Protein AF-A0A8S3AE38-F1 (afdb_monomer_lite)

Secondary structure (DSSP, 8-state):
-GGGT---SSTTHHHHHHT-S-----TBTTTB-S------EEETTEEE-----S--

Sequence (56 aa):
MMLDNNLVRHLDACETMGNATAICSDKTGTLTTNRMTVVQVYVSEKHWKNVENPVR

Structure (mmCIF, N/CA/C/O backbone):
data_AF-A0A8S3AE38-F1
#
_entry.id   AF-A0A8S3AE38-F1
#
loop_
_atom_site.group_PDB
_atom_site.id
_atom_site.type_symbol
_atom_site.label_atom_id
_atom_site.label_alt_id
_atom_site.label_comp_id
_atom_site.label_asym_id
_atom_site.label_entity_id
_atom_site.label_seq_id
_atom_site.pdbx_PDB_ins_code
_atom_site.Cartn_x
_atom_site.Cartn_y
_atom_site.Cartn_z
_atom_site.occupancy
_atom_site.B_iso_or_equiv
_atom_site.auth_seq_id
_atom_site.auth_comp_id
_atom_site.auth_asym_id
_atom_site.auth_atom_id
_atom_site.pdbx_PDB_model_num
ATOM 1 N N . MET A 1 1 ? 20.010 -4.065 -8.366 1.00 83.31 1 MET A N 1
ATOM 2 C CA . MET A 1 1 ? 18.598 -4.259 -8.760 1.00 83.31 1 MET A CA 1
ATOM 3 C C . MET A 1 1 ? 18.071 -5.613 -8.304 1.00 83.31 1 MET A C 1
ATOM 5 O O . MET A 1 1 ? 17.240 -5.630 -7.411 1.00 83.31 1 MET A O 1
ATOM 9 N N . MET A 1 2 ? 18.569 -6.750 -8.815 1.00 90.25 2 MET A N 1
ATOM 10 C CA . MET A 1 2 ? 18.016 -8.064 -8.425 1.00 90.25 2 MET A CA 1
ATOM 11 C C . MET A 1 2 ? 18.192 -8.392 -6.928 1.00 90.25 2 MET A C 1
ATOM 13 O O . MET A 1 2 ? 17.276 -8.932 -6.320 1.00 90.25 2 MET A O 1
ATOM 17 N N . LEU A 1 3 ? 19.321 -8.007 -6.316 1.00 95.00 3 LEU A N 1
ATOM 18 C CA . LEU A 1 3 ? 19.537 -8.147 -4.865 1.00 95.00 3 LEU A CA 1
ATOM 19 C C . LEU A 1 3 ? 18.640 -7.220 -4.023 1.00 95.00 3 LEU A C 1
ATOM 21 O O . LEU A 1 3 ? 18.421 -7.486 -2.849 1.00 95.00 3 LEU A O 1
ATOM 25 N N . ASP A 1 4 ? 18.079 -6.174 -4.634 1.00 95.06 4 ASP A N 1
ATOM 26 C CA . ASP A 1 4 ? 17.240 -5.163 -3.979 1.00 95.06 4 ASP A CA 1
ATOM 27 C C . ASP A 1 4 ? 15.740 -5.491 -4.105 1.00 95.06 4 ASP A C 1
ATOM 29 O O . ASP A 1 4 ? 14.893 -4.612 -3.966 1.00 95.06 4 ASP A O 1
ATOM 33 N N . ASN A 1 5 ? 15.400 -6.746 -4.430 1.00 94.88 5 ASN A N 1
ATOM 34 C CA . ASN A 1 5 ? 14.045 -7.195 -4.784 1.00 94.88 5 ASN A CA 1
ATOM 35 C C . ASN A 1 5 ? 13.434 -6.455 -5.991 1.00 94.88 5 ASN A C 1
ATOM 37 O O . ASN A 1 5 ? 12.213 -6.384 -6.129 1.00 94.88 5 ASN A O 1
ATOM 41 N N . ASN A 1 6 ? 14.268 -5.920 -6.886 1.00 94.25 6 ASN A N 1
ATOM 42 C CA . ASN A 1 6 ? 13.829 -5.203 -8.079 1.00 94.25 6 ASN A CA 1
ATOM 43 C C . ASN A 1 6 ? 14.238 -5.964 -9.352 1.00 94.25 6 ASN A C 1
ATOM 45 O O . ASN A 1 6 ? 15.384 -5.893 -9.809 1.00 94.25 6 ASN A O 1
ATOM 49 N N . LEU A 1 7 ? 13.289 -6.714 -9.919 1.00 96.12 7 LEU A N 1
ATOM 50 C CA . LEU A 1 7 ? 13.465 -7.429 -11.181 1.00 96.12 7 LEU A CA 1
ATOM 51 C C . LEU A 1 7 ? 13.084 -6.536 -12.369 1.00 96.12 7 LEU A C 1
ATOM 53 O O . LEU A 1 7 ? 11.907 -6.273 -12.610 1.00 96.12 7 LEU A O 1
ATOM 57 N N . VAL A 1 8 ? 14.079 -6.162 -13.171 1.00 95.56 8 VAL A N 1
ATOM 58 C CA . VAL A 1 8 ? 13.871 -5.437 -14.430 1.00 95.56 8 VAL A CA 1
ATOM 59 C C . VAL A 1 8 ? 13.673 -6.431 -15.571 1.00 95.56 8 VAL A C 1
ATOM 61 O O . VAL A 1 8 ? 14.551 -7.245 -15.850 1.00 95.56 8 VAL A O 1
ATOM 64 N N . ARG A 1 9 ? 12.515 -6.369 -16.238 1.00 95.81 9 ARG A N 1
ATOM 65 C CA . ARG A 1 9 ? 12.172 -7.256 -17.367 1.00 95.81 9 ARG A CA 1
ATOM 66 C C . ARG A 1 9 ? 12.575 -6.686 -18.729 1.00 95.81 9 ARG A C 1
ATOM 68 O O . ARG A 1 9 ? 12.902 -7.456 -19.625 1.00 95.81 9 ARG A O 1
ATOM 75 N N . HIS A 1 10 ? 12.566 -5.360 -18.863 1.00 96.25 10 HIS A N 1
ATOM 76 C CA . HIS A 1 10 ? 12.977 -4.627 -20.060 1.00 96.25 10 HIS A CA 1
ATOM 77 C C . HIS A 1 10 ? 14.011 -3.570 -19.664 1.00 96.25 10 HIS A C 1
ATOM 79 O O . HIS A 1 10 ? 13.785 -2.821 -18.717 1.00 96.25 10 HIS A O 1
ATOM 85 N N . LEU A 1 11 ? 15.170 -3.555 -20.330 1.00 94.69 11 LEU A N 1
ATOM 86 C CA . LEU A 1 11 ? 16.324 -2.747 -19.904 1.00 94.69 11 LEU A CA 1
ATOM 87 C C . LEU A 1 11 ? 16.091 -1.230 -20.030 1.00 94.69 11 LEU A C 1
ATOM 89 O O . LEU A 1 11 ? 16.661 -0.463 -19.258 1.00 94.69 11 LEU A O 1
ATOM 93 N N . ASP A 1 12 ? 15.226 -0.806 -20.949 1.00 96.19 12 ASP A N 1
ATOM 94 C CA . ASP A 1 12 ? 14.788 0.582 -21.165 1.00 96.19 12 ASP A CA 1
ATOM 95 C C . ASP A 1 12 ? 13.932 1.146 -20.013 1.00 96.19 12 ASP A C 1
ATOM 97 O O . ASP A 1 12 ? 13.889 2.361 -19.784 1.00 96.19 12 ASP A O 1
ATOM 101 N N . ALA A 1 13 ? 13.300 0.278 -19.218 1.00 95.81 13 ALA A N 1
A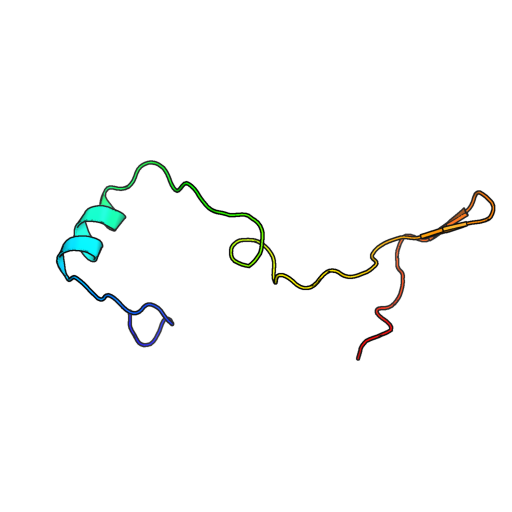TOM 102 C CA . ALA A 1 13 ? 12.533 0.690 -18.045 1.00 95.81 13 ALA A CA 1
ATOM 103 C C . ALA A 1 13 ? 13.409 1.385 -16.985 1.00 95.81 13 ALA A C 1
ATOM 105 O O . ALA A 1 13 ? 12.917 2.250 -16.258 1.00 95.81 13 ALA A O 1
ATOM 106 N N . CYS A 1 14 ? 14.705 1.054 -16.918 1.00 94.38 14 CYS A N 1
ATOM 107 C CA . CYS A 1 14 ? 15.658 1.705 -16.016 1.00 94.38 14 CYS A CA 1
ATOM 108 C C . CYS A 1 14 ? 15.793 3.205 -16.309 1.00 94.38 14 CYS A C 1
ATOM 110 O O . CYS A 1 14 ? 15.782 4.017 -15.386 1.00 94.38 14 CYS A O 1
ATOM 112 N N . GLU A 1 15 ? 15.902 3.571 -17.586 1.00 97.00 15 GLU A N 1
ATOM 113 C CA . GLU A 1 15 ? 16.027 4.968 -18.010 1.00 97.00 15 GLU A CA 1
ATOM 114 C C . GLU A 1 15 ? 14.697 5.713 -17.846 1.00 97.00 15 GLU A C 1
ATOM 116 O O . GLU A 1 15 ? 14.665 6.827 -17.323 1.00 97.00 15 GLU A O 1
ATOM 121 N N . THR A 1 16 ? 13.585 5.064 -18.209 1.00 96.19 16 THR A N 1
ATOM 122 C CA . THR A 1 16 ? 12.236 5.636 -18.066 1.00 96.19 16 THR A CA 1
ATOM 123 C C . THR A 1 16 ? 11.931 5.999 -16.610 1.00 96.19 16 THR A C 1
ATOM 125 O O . THR A 1 16 ? 11.448 7.096 -16.334 1.00 96.19 16 THR A O 1
ATOM 128 N N . MET A 1 17 ? 12.255 5.110 -15.663 1.00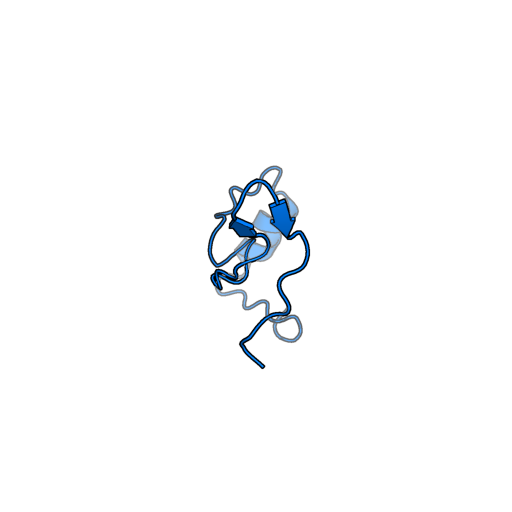 95.75 17 MET A N 1
ATOM 129 C CA . MET A 1 17 ? 12.061 5.368 -14.232 1.00 95.75 17 MET A CA 1
ATOM 130 C C . MET A 1 17 ? 12.955 6.508 -13.720 1.00 95.75 17 MET A C 1
ATOM 132 O O . MET A 1 17 ? 12.527 7.262 -12.850 1.00 95.75 17 MET A O 1
ATOM 136 N N . GLY A 1 18 ? 14.159 6.676 -14.282 1.00 96.50 18 GLY A N 1
ATOM 137 C CA . GLY A 1 18 ? 15.075 7.768 -13.931 1.00 96.50 18 GLY A CA 1
ATOM 138 C C . GLY A 1 18 ? 14.541 9.167 -14.262 1.00 96.50 18 GLY A C 1
ATOM 139 O O . GLY A 1 18 ? 14.891 10.124 -13.577 1.00 96.50 18 GLY A O 1
ATOM 140 N N . ASN A 1 19 ? 13.657 9.277 -15.260 1.00 96.94 19 ASN A N 1
ATOM 141 C CA . ASN A 1 19 ? 13.043 10.537 -15.697 1.00 96.94 19 ASN A CA 1
ATOM 142 C C . ASN A 1 19 ? 11.572 10.695 -15.259 1.00 96.94 19 ASN A C 1
ATOM 144 O O . ASN A 1 19 ? 10.901 11.641 -15.676 1.00 96.94 19 ASN A O 1
ATOM 148 N N . ALA A 1 20 ? 11.038 9.780 -14.446 1.00 97.06 20 ALA A N 1
ATOM 149 C CA . ALA A 1 20 ? 9.646 9.837 -14.013 1.00 97.06 20 ALA A CA 1
ATOM 150 C C . ALA A 1 20 ? 9.389 11.039 -13.080 1.00 97.06 20 ALA A C 1
ATOM 152 O O . ALA A 1 20 ? 10.080 11.225 -12.081 1.00 97.06 20 ALA A O 1
ATOM 153 N N . THR A 1 21 ? 8.356 11.835 -13.370 1.00 98.12 21 THR A N 1
ATOM 154 C CA . THR A 1 21 ? 7.944 12.997 -12.552 1.00 98.12 21 THR A CA 1
ATOM 155 C C . THR A 1 21 ? 6.711 12.729 -11.688 1.00 98.12 21 THR A C 1
ATOM 157 O O . THR A 1 21 ? 6.413 13.498 -10.776 1.00 98.12 21 THR A O 1
ATOM 160 N N . ALA A 1 22 ? 5.997 11.631 -11.948 1.00 97.69 22 ALA A N 1
ATOM 161 C CA . ALA A 1 22 ? 4.851 11.182 -11.171 1.00 97.69 22 ALA A CA 1
ATOM 162 C C . ALA A 1 22 ? 4.799 9.650 -11.123 1.00 97.69 22 ALA A C 1
ATOM 164 O O . ALA A 1 22 ? 5.099 8.979 -12.111 1.00 97.69 22 ALA A O 1
ATOM 165 N N . ILE A 1 23 ? 4.380 9.105 -9.979 1.00 96.69 23 ILE A N 1
ATOM 166 C CA . ILE A 1 23 ? 4.120 7.675 -9.792 1.00 96.69 23 ILE A CA 1
ATOM 167 C C . ILE A 1 23 ? 2.664 7.528 -9.355 1.00 96.69 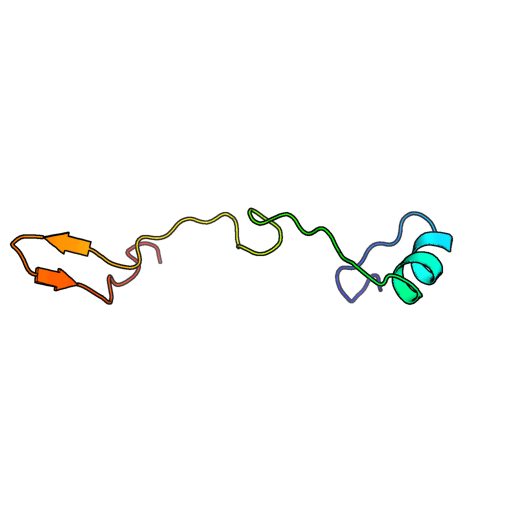23 ILE A C 1
ATOM 169 O O . ILE A 1 23 ? 2.285 7.934 -8.255 1.00 96.69 23 ILE A O 1
ATOM 173 N N . CYS A 1 24 ? 1.838 6.953 -10.225 1.00 96.56 24 CYS A N 1
ATOM 174 C CA . CYS A 1 24 ? 0.458 6.610 -9.902 1.00 96.56 24 CYS A CA 1
ATOM 175 C C . CYS A 1 24 ? 0.442 5.271 -9.158 1.00 96.56 24 CYS A C 1
ATOM 177 O O . CYS A 1 24 ? 0.316 4.217 -9.773 1.00 96.56 24 CYS A O 1
ATOM 179 N N . SER A 1 25 ? 0.631 5.319 -7.840 1.00 97.25 25 SER A N 1
ATOM 180 C CA . SER A 1 25 ? 0.643 4.118 -7.002 1.00 97.25 25 SER A CA 1
ATOM 181 C C . SER A 1 25 ? -0.759 3.695 -6.584 1.00 97.25 25 SER A C 1
ATOM 183 O O . SER A 1 25 ? -1.555 4.510 -6.111 1.00 97.25 25 SER A O 1
ATOM 185 N N . ASP A 1 26 ? -1.008 2.391 -6.637 1.00 97.75 26 ASP A N 1
ATOM 186 C CA . ASP A 1 26 ? -2.162 1.790 -5.982 1.00 97.75 26 ASP A CA 1
ATOM 187 C C . ASP A 1 26 ? -1.968 1.746 -4.461 1.00 97.75 26 ASP A C 1
ATOM 189 O O . ASP A 1 26 ? -0.855 1.758 -3.936 1.00 97.75 26 ASP A O 1
ATOM 193 N N . LYS A 1 27 ? -3.071 1.710 -3.709 1.00 97.62 27 LYS A N 1
ATOM 194 C CA . LYS A 1 27 ? -3.013 1.709 -2.239 1.00 97.62 27 LYS A CA 1
ATOM 195 C C . LYS A 1 27 ? -2.798 0.306 -1.675 1.00 97.62 27 LYS A C 1
ATOM 197 O O . LYS A 1 27 ? -1.862 0.074 -0.913 1.00 97.62 27 LYS A O 1
ATOM 202 N N . THR A 1 28 ? -3.701 -0.612 -1.999 1.00 95.81 28 THR A N 1
ATOM 203 C CA . THR A 1 28 ? -3.791 -1.921 -1.347 1.00 95.81 28 THR A CA 1
ATOM 204 C C . THR A 1 28 ? -2.797 -2.897 -1.963 1.00 95.81 28 THR A C 1
ATOM 206 O O . THR A 1 28 ? -2.860 -3.152 -3.158 1.00 95.81 28 THR A O 1
ATOM 209 N N . GLY A 1 29 ? -1.891 -3.452 -1.155 1.00 95.88 29 GLY A N 1
ATOM 210 C CA . GLY A 1 29 ? -0.860 -4.386 -1.627 1.00 95.88 29 GLY A CA 1
ATOM 211 C C . GLY A 1 29 ? 0.390 -3.717 -2.206 1.00 95.88 29 GLY A C 1
ATOM 212 O O . GLY A 1 29 ? 1.377 -4.408 -2.437 1.00 95.88 29 GLY A O 1
ATOM 213 N N . THR A 1 30 ? 0.374 -2.391 -2.385 1.00 96.44 30 THR A N 1
ATOM 214 C CA . THR A 1 30 ? 1.547 -1.589 -2.774 1.00 96.44 30 THR A CA 1
ATOM 215 C C . THR A 1 30 ? 1.973 -0.654 -1.643 1.00 96.44 30 THR A C 1
ATOM 217 O O . THR A 1 30 ? 3.081 -0.787 -1.136 1.00 96.44 30 THR A O 1
ATOM 220 N N . LEU A 1 31 ? 1.102 0.264 -1.199 1.00 97.31 31 LEU A N 1
ATOM 221 C CA . LEU A 1 31 ? 1.398 1.158 -0.067 1.00 97.31 31 LEU A CA 1
ATOM 222 C C . LEU A 1 31 ? 1.068 0.519 1.287 1.00 97.31 31 LEU A C 1
ATOM 224 O O . LEU A 1 31 ? 1.733 0.795 2.283 1.00 97.31 31 LEU A O 1
ATOM 228 N N . THR A 1 32 ? 0.029 -0.318 1.339 1.00 95.44 32 THR A N 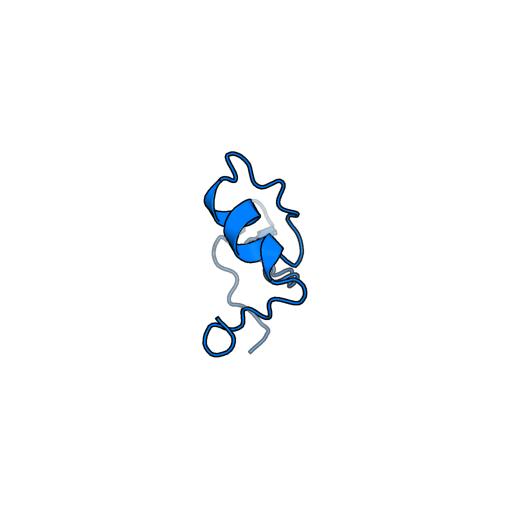1
ATOM 229 C CA . THR A 1 32 ? -0.344 -1.081 2.537 1.00 95.44 32 THR A CA 1
ATOM 230 C C . THR A 1 32 ? -0.009 -2.556 2.363 1.00 95.44 32 THR A C 1
ATOM 232 O O . THR A 1 32 ? 0.004 -3.082 1.253 1.00 95.44 32 THR A O 1
ATOM 235 N N . THR A 1 33 ? 0.177 -3.268 3.475 1.00 96.31 33 THR A N 1
ATOM 236 C CA . THR A 1 33 ? 0.493 -4.710 3.502 1.00 96.31 33 THR A CA 1
ATOM 237 C C . THR A 1 33 ? -0.657 -5.614 3.042 1.00 96.31 33 THR A C 1
ATOM 239 O O . THR A 1 33 ? -0.554 -6.833 3.156 1.00 96.31 33 THR A O 1
ATOM 242 N N . ASN A 1 34 ? -1.776 -5.040 2.579 1.00 94.75 34 ASN A N 1
ATOM 243 C CA . ASN A 1 34 ? -3.022 -5.752 2.284 1.00 94.75 34 ASN A CA 1
ATOM 244 C C . ASN A 1 34 ? -3.482 -6.672 3.436 1.00 94.75 34 ASN A C 1
ATOM 246 O O . ASN A 1 34 ? -4.117 -7.704 3.228 1.00 94.75 34 ASN A O 1
ATOM 250 N N . ARG A 1 35 ? -3.141 -6.306 4.677 1.00 93.75 35 ARG A N 1
ATOM 251 C CA . ARG A 1 35 ? -3.538 -7.021 5.886 1.00 93.75 35 ARG A CA 1
ATOM 252 C C . ARG A 1 35 ? -4.268 -6.058 6.805 1.00 93.75 35 ARG A C 1
ATOM 254 O O . ARG A 1 35 ? -3.647 -5.275 7.517 1.00 93.75 35 ARG A O 1
ATOM 261 N N . MET A 1 36 ? -5.594 -6.114 6.761 1.00 91.25 36 MET A N 1
ATOM 262 C CA . MET A 1 36 ? -6.442 -5.292 7.617 1.00 91.25 36 MET A CA 1
ATOM 263 C C . MET A 1 36 ? -6.320 -5.760 9.069 1.00 91.25 36 MET A C 1
ATOM 265 O O . MET A 1 36 ? -6.462 -6.948 9.357 1.00 91.25 36 MET A O 1
ATOM 269 N N . THR A 1 37 ? -6.066 -4.824 9.978 1.00 89.69 37 THR A N 1
ATOM 270 C CA . THR A 1 37 ? -6.006 -5.068 11.422 1.00 89.69 37 THR A CA 1
ATOM 271 C C . THR A 1 37 ? -6.915 -4.087 12.149 1.00 89.69 37 THR A C 1
ATOM 273 O O . THR A 1 37 ? -7.112 -2.949 11.716 1.00 89.69 37 THR A O 1
ATOM 276 N N . VAL A 1 38 ? -7.503 -4.534 13.257 1.00 90.69 38 VAL A N 1
ATOM 277 C CA . VAL A 1 38 ? -8.280 -3.651 14.130 1.00 90.69 38 VAL A CA 1
ATOM 278 C C . VAL A 1 38 ? -7.297 -2.808 14.932 1.00 90.69 38 VAL A C 1
ATOM 280 O O . VAL A 1 38 ? -6.491 -3.349 15.679 1.00 90.69 38 VAL A O 1
ATOM 283 N N . VAL A 1 39 ? -7.364 -1.487 14.775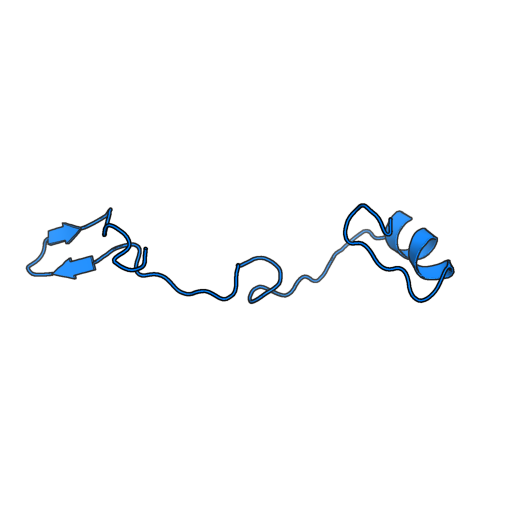 1.00 90.12 39 VAL A N 1
ATOM 284 C CA . VAL A 1 39 ? -6.487 -0.543 15.490 1.00 90.12 39 VAL A CA 1
ATOM 285 C C . VAL A 1 39 ? -7.170 0.080 16.703 1.00 90.12 39 VAL A C 1
ATOM 287 O O . VAL A 1 39 ? -6.523 0.348 17.712 1.00 90.12 39 VAL A O 1
ATOM 290 N N . GLN A 1 40 ? -8.483 0.306 16.619 1.00 91.81 40 GLN A N 1
ATOM 291 C CA . GLN A 1 40 ? -9.262 1.010 17.631 1.00 91.81 40 GLN A CA 1
ATOM 292 C C . GLN A 1 40 ? -10.670 0.425 17.727 1.00 91.81 40 GLN A C 1
ATOM 294 O O . GLN A 1 40 ? -11.215 -0.061 16.735 1.00 91.81 40 GLN A O 1
ATOM 299 N N . VAL A 1 41 ? -11.261 0.489 18.920 1.00 93.12 41 VAL A N 1
ATOM 300 C CA . VAL A 1 41 ? -12.641 0.057 19.186 1.00 93.12 41 VAL A CA 1
ATOM 301 C C . VAL A 1 41 ? -13.367 1.153 19.955 1.00 93.12 41 VAL A C 1
ATOM 303 O O . VAL A 1 41 ? -12.813 1.743 20.881 1.00 93.12 41 VAL A O 1
ATOM 306 N N . TYR A 1 42 ? -14.620 1.417 19.597 1.00 94.38 42 TYR A N 1
ATOM 307 C CA . TYR A 1 42 ? -15.501 2.318 20.333 1.00 94.38 42 TYR A CA 1
ATOM 308 C C . TYR A 1 42 ? -16.695 1.525 20.869 1.00 94.38 42 TYR A C 1
ATOM 310 O O . TYR A 1 42 ? -17.490 1.006 20.090 1.00 94.38 42 TYR A O 1
ATOM 318 N N . VAL A 1 43 ? -16.788 1.388 22.194 1.00 95.38 43 VAL A N 1
ATOM 319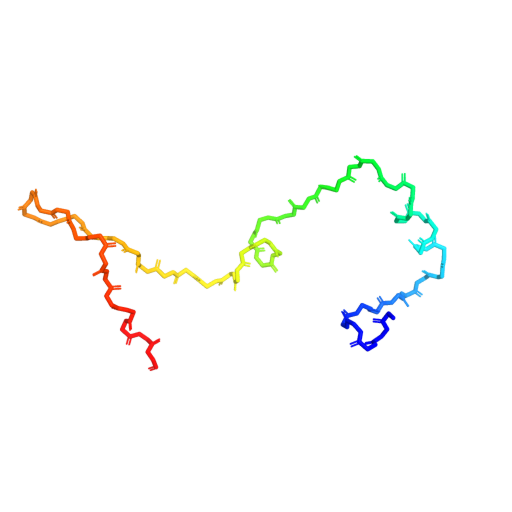 C CA . VAL A 1 43 ? -17.818 0.590 22.881 1.00 95.38 43 VAL A CA 1
ATOM 320 C C . VAL A 1 43 ? -18.196 1.275 24.188 1.00 95.38 43 VAL A C 1
ATOM 322 O O . VAL A 1 43 ? -17.312 1.750 24.900 1.00 95.38 43 VAL A O 1
ATOM 325 N N . SER A 1 44 ? -19.492 1.303 24.514 1.00 95.44 44 SER A N 1
ATOM 326 C CA . SER A 1 44 ? -20.025 1.905 25.750 1.00 95.44 44 SER A CA 1
ATOM 327 C C . SER A 1 44 ? -19.482 3.315 26.003 1.00 95.44 44 SER A C 1
ATOM 329 O O . SER A 1 44 ? -18.949 3.600 27.072 1.00 95.44 44 SER A O 1
ATOM 331 N N . GLU A 1 45 ? -19.529 4.157 24.967 1.00 95.31 45 GLU A N 1
ATOM 332 C CA . GLU A 1 45 ? -19.016 5.539 24.963 1.00 95.31 45 GLU A CA 1
ATOM 333 C C . GLU A 1 45 ? -17.506 5.682 25.238 1.00 95.31 45 GLU A C 1
ATOM 335 O O . GLU A 1 45 ? -16.975 6.790 25.339 1.00 95.31 45 GLU A O 1
ATOM 340 N N . LYS A 1 46 ? -16.771 4.565 25.294 1.00 93.44 46 LYS A N 1
ATOM 341 C CA . LYS A 1 46 ? -15.336 4.524 25.560 1.00 93.44 46 LYS A CA 1
ATOM 342 C C . LYS A 1 46 ? -14.558 4.190 24.291 1.00 93.44 46 LYS A C 1
ATOM 344 O O . LYS A 1 46 ? -14.800 3.181 23.627 1.00 93.44 46 LYS A O 1
ATOM 349 N N . HIS A 1 47 ? -13.574 5.034 23.985 1.00 93.12 47 HIS A N 1
ATOM 350 C CA . HIS A 1 47 ? -12.659 4.849 22.863 1.00 93.12 47 HIS A CA 1
ATOM 351 C C . HIS A 1 47 ? -11.379 4.124 23.306 1.00 93.12 47 HIS A C 1
ATOM 353 O O . HIS A 1 47 ? -10.576 4.659 24.073 1.00 93.12 47 HIS A O 1
ATOM 359 N N . TRP A 1 48 ? -11.173 2.916 22.791 1.00 90.38 48 TRP A N 1
ATOM 360 C CA . TRP A 1 48 ? -10.003 2.072 23.016 1.00 90.38 48 TRP A CA 1
ATOM 361 C C . TRP A 1 48 ? -9.022 2.255 21.859 1.00 90.38 48 TRP A C 1
ATOM 363 O O . TRP A 1 48 ? -9.274 1.790 20.751 1.00 90.38 48 TRP A O 1
ATOM 373 N N . LYS A 1 49 ? -7.917 2.971 22.106 1.00 85.88 49 LYS A N 1
ATOM 374 C CA . LYS A 1 49 ? -6.969 3.378 21.052 1.00 85.88 49 LYS A CA 1
ATOM 375 C C . LYS A 1 49 ? -5.878 2.356 20.726 1.00 85.88 49 LYS A C 1
ATOM 377 O O . LYS A 1 49 ? -5.248 2.490 19.688 1.00 85.88 49 LYS A O 1
ATOM 382 N N . ASN A 1 50 ? -5.637 1.400 21.618 1.00 76.69 50 ASN A N 1
ATOM 383 C CA . ASN A 1 50 ? -4.647 0.342 21.449 1.00 76.69 50 ASN A CA 1
ATOM 384 C C . ASN A 1 50 ? -5.343 -0.986 21.714 1.00 76.69 50 ASN A C 1
ATOM 386 O O . ASN A 1 50 ? -5.492 -1.396 22.865 1.00 76.69 50 ASN A O 1
ATOM 390 N N . VAL A 1 51 ? -5.819 -1.620 20.649 1.00 72.00 51 VAL A N 1
ATOM 391 C CA . VAL A 1 51 ? -6.224 -3.022 20.705 1.00 72.00 51 VAL A CA 1
ATOM 392 C C . VAL A 1 51 ? -4.952 -3.824 20.463 1.00 72.00 51 VAL A C 1
ATOM 394 O O . VAL A 1 51 ? -4.374 -3.740 19.380 1.00 72.00 51 VAL A O 1
ATOM 397 N N . GLU A 1 52 ? -4.456 -4.530 21.482 1.00 66.56 52 GLU A N 1
ATOM 398 C CA . GLU A 1 52 ? -3.344 -5.460 21.280 1.00 66.56 52 GLU A CA 1
ATOM 399 C C . GLU A 1 52 ? -3.730 -6.439 20.177 1.00 66.56 52 GLU A C 1
ATOM 401 O O . GLU A 1 52 ? -4.821 -7.009 20.195 1.00 66.56 52 GLU A O 1
ATOM 406 N N . ASN A 1 53 ? -2.855 -6.583 19.184 1.00 62.03 53 ASN A N 1
ATOM 407 C CA . ASN A 1 53 ? -3.138 -7.395 18.015 1.00 62.03 53 ASN A CA 1
ATOM 408 C C . ASN A 1 53 ? -3.336 -8.855 18.472 1.00 62.03 53 ASN A C 1
ATOM 410 O O . ASN A 1 53 ? -2.360 -9.469 18.907 1.00 62.03 53 ASN A O 1
ATOM 414 N N . PRO A 1 54 ? -4.544 -9.446 18.359 1.00 57.75 54 PRO A N 1
ATOM 415 C CA . PRO A 1 54 ? -4.790 -10.810 18.835 1.00 57.75 54 PRO A CA 1
ATOM 416 C C . PRO A 1 54 ? -4.116 -11.871 17.951 1.00 57.75 54 PRO A C 1
ATOM 418 O O . PRO A 1 54 ? -4.166 -13.056 18.257 1.00 57.75 54 PRO A O 1
ATOM 421 N N . VAL A 1 55 ? -3.490 -11.450 16.848 1.00 57.50 55 VAL A N 1
ATOM 422 C CA . VAL A 1 55 ? -2.797 -12.313 15.893 1.00 57.50 55 VAL A CA 1
ATOM 423 C C . VAL A 1 55 ? -1.288 -12.145 16.084 1.00 57.50 55 VAL A C 1
ATOM 425 O O . VAL A 1 55 ? -0.641 -11.389 15.351 1.00 57.50 55 VAL A O 1
ATOM 428 N N . ARG A 1 56 ? -0.748 -12.805 17.110 1.00 52.38 56 ARG A N 1
ATOM 429 C CA . ARG A 1 56 ? 0.613 -13.349 17.048 1.00 52.38 56 ARG A CA 1
ATOM 430 C C . ARG A 1 56 ? 0.525 -14.766 16.508 1.00 52.38 56 ARG A C 1
ATOM 432 O O . ARG A 1 56 ? -0.390 -15.487 16.958 1.00 52.38 56 ARG A O 1
#

InterPro domains:
  IPR018303 P-type ATPase, phosphorylation site [PS00154] (26-32)
  IPR023214 HAD superfamily [G3DSA:3.40.50.1000] (21-33)
  IPR023299 P-type ATPase, cytoplasmic domain N [G3DSA:3.40.1110.10] (34-48)
  IPR036412 HAD-like superfamily [SSF56784] (11-42)

pLDDT: mean 90.7, std 11.0, range [52.38, 98.12]

Foldseek 3Di:
DVVVVDDDPDPVVVVVVVPDPDDPDDCAVTVDVVDDFDQWDQDPNDIRRHDPGPPD

Organism: NCBI:txid392030

Radius of gyration: 19.7 Å; chains: 1; bounding box: 40×26×47 Å